Protein AF-A0A850T0Y8-F1 (afdb_monomer_lite)

pLDDT: mean 85.47, std 12.43, range [35.69, 96.06]

Radius of gyration: 16.06 Å; chains: 1; bounding box: 44×34×49 Å

Structure (mmCIF, N/CA/C/O backbone):
data_AF-A0A850T0Y8-F1
#
_entry.id   AF-A0A850T0Y8-F1
#
loop_
_atom_site.group_PDB
_atom_site.id
_atom_site.type_symbol
_atom_site.label_atom_id
_atom_site.label_alt_id
_atom_site.label_comp_id
_atom_site.label_asym_id
_atom_site.label_entity_id
_atom_site.label_seq_id
_atom_site.pdbx_PDB_ins_code
_atom_site.Cartn_x
_atom_site.Cartn_y
_atom_site.Cartn_z
_atom_site.occupancy
_atom_site.B_iso_or_equiv
_atom_site.auth_seq_id
_atom_site.auth_comp_id
_atom_site.auth_asym_id
_atom_site.auth_atom_id
_atom_site.pdbx_PDB_model_num
ATOM 1 N N . TYR A 1 1 ? -9.806 -0.653 15.814 1.00 91.06 1 TYR A N 1
ATOM 2 C CA . TYR A 1 1 ? -9.244 -1.767 15.033 1.00 91.06 1 TYR A CA 1
ATOM 3 C C . TYR A 1 1 ? -8.149 -2.421 15.857 1.00 91.06 1 TYR A C 1
ATOM 5 O O . TYR A 1 1 ? -7.699 -1.825 16.832 1.00 91.06 1 TYR A O 1
ATOM 13 N N . VAL A 1 2 ? -7.761 -3.639 15.507 1.00 93.62 2 VAL A N 1
ATOM 14 C CA . VAL A 1 2 ? -6.518 -4.267 15.968 1.00 93.62 2 VAL A CA 1
ATOM 15 C C . VAL A 1 2 ? -5.661 -4.462 14.725 1.00 93.62 2 VAL A C 1
ATOM 17 O O . VAL A 1 2 ? -6.163 -4.979 13.726 1.00 93.62 2 VAL A O 1
ATOM 20 N N . ALA A 1 3 ? -4.420 -3.988 14.771 1.00 92.56 3 ALA A N 1
ATOM 21 C CA . ALA A 1 3 ? -3.432 -4.192 13.723 1.00 92.56 3 ALA A CA 1
ATOM 22 C C . ALA A 1 3 ? -2.415 -5.217 14.222 1.00 92.56 3 ALA A C 1
ATOM 24 O O . ALA A 1 3 ? -1.815 -5.012 15.274 1.00 92.56 3 ALA A O 1
ATOM 25 N N . CYS A 1 4 ? -2.258 -6.314 13.492 1.00 92.56 4 CYS A N 1
ATOM 26 C CA . CYS A 1 4 ? -1.288 -7.356 13.789 1.00 92.56 4 CYS A CA 1
ATOM 27 C C . CYS A 1 4 ? -0.224 -7.393 12.695 1.00 92.56 4 CYS A C 1
ATOM 29 O O . CYS A 1 4 ? -0.582 -7.432 11.522 1.00 92.56 4 CYS A O 1
ATOM 31 N N . SER A 1 5 ? 1.055 -7.384 13.045 1.00 91.25 5 SER A N 1
ATOM 32 C CA . SER A 1 5 ? 2.167 -7.548 12.108 1.00 91.25 5 SER A CA 1
ATOM 33 C C . SER A 1 5 ? 2.745 -8.956 12.184 1.00 91.25 5 SER A C 1
ATOM 35 O O . SER A 1 5 ? 2.756 -9.581 13.246 1.00 91.25 5 SER A O 1
ATOM 37 N N . GLY A 1 6 ? 3.233 -9.455 11.051 1.00 89.50 6 GLY A N 1
ATOM 38 C CA . GLY A 1 6 ? 3.894 -10.751 10.963 1.00 89.50 6 GLY A CA 1
ATOM 39 C C . GLY A 1 6 ? 4.682 -10.921 9.667 1.00 89.50 6 GLY A C 1
ATOM 40 O O . GLY A 1 6 ? 4.714 -10.045 8.799 1.00 89.50 6 GLY A O 1
ATOM 41 N N . SER A 1 7 ? 5.321 -12.078 9.528 1.00 83.44 7 SER A N 1
ATOM 42 C CA . SER A 1 7 ? 6.093 -12.455 8.343 1.00 83.44 7 SER A CA 1
ATOM 43 C C . SER A 1 7 ? 5.776 -13.890 7.948 1.00 83.44 7 SER A C 1
ATOM 45 O O . SER A 1 7 ? 5.391 -14.699 8.782 1.00 83.44 7 SER A O 1
ATOM 47 N N . THR A 1 8 ? 5.960 -14.242 6.679 1.00 77.88 8 THR A N 1
ATOM 48 C CA . THR A 1 8 ? 5.904 -15.647 6.242 1.00 77.88 8 THR A CA 1
ATOM 49 C C . THR A 1 8 ? 7.066 -16.491 6.775 1.00 77.88 8 THR A C 1
ATOM 51 O O . THR A 1 8 ? 6.995 -17.715 6.718 1.00 77.88 8 THR A O 1
ATOM 54 N N . ASP A 1 9 ? 8.129 -15.848 7.268 1.00 80.56 9 ASP A N 1
ATOM 55 C CA . ASP A 1 9 ? 9.348 -16.500 7.759 1.00 80.56 9 ASP A CA 1
ATOM 56 C C . ASP A 1 9 ? 9.392 -16.635 9.305 1.00 80.56 9 ASP A C 1
ATOM 58 O O . ASP A 1 9 ? 10.359 -17.185 9.834 1.00 80.56 9 ASP A O 1
ATOM 62 N N . SER A 1 10 ? 8.376 -16.155 10.042 1.00 80.69 10 SER A N 1
ATOM 63 C CA . SER A 1 10 ? 8.302 -16.232 11.514 1.00 80.69 10 SER A CA 1
ATOM 64 C C . SER A 1 10 ? 6.879 -16.517 12.002 1.00 80.69 10 SER A C 1
ATOM 66 O O . SER A 1 10 ? 5.911 -16.032 11.423 1.00 80.69 10 SER A O 1
ATOM 68 N N . ASP A 1 11 ? 6.759 -17.271 13.096 1.00 80.62 11 ASP A N 1
ATOM 69 C CA . ASP A 1 11 ? 5.483 -17.540 13.776 1.00 80.62 11 ASP A CA 1
ATOM 70 C C . ASP A 1 11 ? 5.105 -16.439 14.791 1.00 80.62 11 ASP A C 1
ATOM 72 O O . ASP A 1 11 ? 4.040 -16.496 15.411 1.00 80.62 11 ASP A O 1
ATOM 76 N N . GLU A 1 12 ? 5.976 -15.448 15.000 1.00 86.44 12 GLU A N 1
ATOM 77 C CA . GLU A 1 12 ? 5.721 -14.335 15.915 1.00 86.44 12 GLU A CA 1
ATOM 78 C C . GLU A 1 12 ? 4.760 -13.323 15.279 1.00 86.44 12 GLU A C 1
ATOM 80 O O . GLU A 1 12 ? 5.001 -12.809 14.186 1.00 86.44 12 GLU A O 1
ATOM 85 N N . VAL A 1 13 ? 3.657 -13.045 15.980 1.00 89.25 13 VAL A N 1
ATOM 86 C CA . VAL A 1 13 ? 2.649 -12.059 15.581 1.00 89.25 13 VAL A CA 1
ATOM 87 C C . VAL A 1 13 ? 2.491 -11.047 16.704 1.00 89.25 13 VAL A C 1
ATOM 89 O O . VAL A 1 13 ? 2.161 -11.409 17.836 1.00 89.25 13 VAL A O 1
ATOM 92 N N . GLU A 1 14 ? 2.688 -9.776 16.378 1.00 90.12 14 GLU A N 1
ATOM 93 C CA . GLU A 1 14 ? 2.565 -8.667 17.321 1.00 90.12 14 GLU A CA 1
ATOM 94 C C . GLU A 1 14 ? 1.306 -7.871 17.001 1.00 90.12 14 GLU A C 1
ATOM 96 O O . GLU A 1 14 ? 1.122 -7.435 15.870 1.00 90.12 14 GLU A O 1
ATOM 101 N N . CYS A 1 15 ? 0.420 -7.689 17.982 1.00 92.62 15 CYS A N 1
ATOM 102 C CA . CYS A 1 15 ? -0.865 -7.026 17.778 1.00 92.62 15 CYS A CA 1
ATOM 103 C C . CYS A 1 15 ? -1.006 -5.800 18.672 1.00 92.62 15 CYS A C 1
ATOM 105 O O . CYS A 1 15 ? -0.909 -5.907 19.893 1.00 92.62 15 CYS A O 1
ATOM 107 N N . ASN A 1 16 ? -1.353 -4.667 18.064 1.00 91.25 16 ASN A N 1
ATOM 108 C CA . ASN A 1 16 ? -1.574 -3.407 18.758 1.00 91.25 16 ASN A CA 1
ATOM 109 C C . ASN A 1 16 ? -2.971 -2.844 18.453 1.00 91.25 16 ASN A C 1
ATOM 111 O O . ASN A 1 16 ? -3.457 -2.930 17.315 1.00 91.25 16 ASN A O 1
ATOM 115 N N . PRO A 1 17 ? -3.666 -2.273 19.454 1.00 92.62 17 PRO A N 1
ATOM 116 C CA . PRO A 1 17 ? -4.892 -1.537 19.200 1.00 92.62 17 PRO A CA 1
ATOM 117 C C . PRO A 1 17 ? -4.582 -0.308 18.341 1.00 92.62 17 PRO A C 1
ATOM 119 O O . PRO A 1 17 ? -3.626 0.420 18.583 1.00 92.62 17 PRO A O 1
ATOM 122 N N . MET A 1 18 ? -5.431 -0.064 17.349 1.00 92.50 18 MET A N 1
ATOM 123 C CA . MET A 1 18 ? -5.287 1.048 16.415 1.00 92.50 18 MET A CA 1
ATOM 124 C C . MET A 1 18 ? -6.620 1.774 16.263 1.00 92.50 18 MET A C 1
ATOM 126 O O . MET A 1 18 ? -7.688 1.152 16.148 1.00 92.50 18 MET A O 1
ATOM 130 N N . SER A 1 19 ? -6.569 3.099 16.212 1.00 92.44 19 SER A N 1
ATOM 131 C CA . SER A 1 19 ? -7.707 3.918 15.803 1.00 92.44 19 SER A CA 1
ATOM 132 C C . SER A 1 19 ? -7.555 4.347 14.347 1.00 92.44 19 SER A C 1
ATOM 134 O O . SER A 1 19 ? -6.454 4.611 13.873 1.00 92.44 19 SER A O 1
ATOM 136 N N . VAL A 1 20 ? -8.675 4.367 13.627 1.00 92.19 20 VAL A N 1
ATOM 137 C CA . VAL A 1 20 ? -8.735 4.792 12.228 1.00 92.19 20 VAL A CA 1
ATOM 138 C C . VAL A 1 20 ? -9.745 5.922 12.140 1.00 92.19 20 VAL A C 1
ATOM 140 O O . VAL A 1 20 ? -10.875 5.784 12.611 1.00 92.19 20 VAL A O 1
ATOM 143 N N . SER A 1 21 ? -9.337 7.032 11.543 1.00 93.75 21 SER A N 1
ATOM 144 C CA . SER A 1 21 ? -10.189 8.190 11.282 1.00 93.75 21 SER A CA 1
ATOM 145 C C . SER A 1 21 ? -9.977 8.694 9.856 1.00 93.75 21 SER A C 1
ATOM 147 O O . SER A 1 21 ? -9.039 8.272 9.183 1.00 93.75 21 SER A O 1
ATOM 149 N N . VAL A 1 22 ? -10.869 9.558 9.374 1.00 93.38 22 VAL A N 1
ATOM 150 C CA . VAL A 1 22 ? -10.719 10.237 8.081 1.00 93.38 22 VAL A CA 1
ATOM 151 C C . VAL A 1 22 ? -10.509 11.718 8.368 1.00 93.38 22 VAL A C 1
ATOM 153 O O . VAL A 1 22 ? -11.262 12.303 9.149 1.00 93.38 22 VAL A O 1
ATOM 156 N N . THR A 1 23 ? -9.467 12.303 7.787 1.00 90.75 23 THR A N 1
ATOM 157 C CA . THR A 1 23 ? -9.137 13.722 7.934 1.00 90.75 23 THR A CA 1
ATOM 158 C C . THR A 1 23 ? -10.064 14.593 7.086 1.00 90.75 23 THR A C 1
ATOM 160 O O . THR A 1 23 ? -10.777 14.102 6.209 1.00 90.75 23 THR A O 1
ATOM 163 N N . GLU A 1 24 ? -10.042 15.909 7.314 1.00 90.38 24 GLU A N 1
ATOM 164 C CA . GLU A 1 24 ? -10.823 16.867 6.514 1.00 90.38 24 GLU A CA 1
ATOM 165 C C . GLU A 1 24 ? -10.430 16.852 5.025 1.00 90.38 24 GLU A C 1
ATOM 167 O O . GLU A 1 24 ? -11.282 17.053 4.162 1.00 90.38 24 GLU A O 1
ATOM 172 N N . ASP A 1 25 ? -9.171 16.516 4.723 1.00 86.81 25 ASP A N 1
ATOM 173 C CA . ASP A 1 25 ? -8.645 16.366 3.360 1.00 86.81 25 ASP A CA 1
ATOM 174 C C . ASP A 1 25 ? -8.985 15.006 2.717 1.00 86.81 25 ASP A C 1
ATOM 176 O O . ASP A 1 25 ? -8.555 14.712 1.599 1.00 86.81 25 ASP A O 1
ATOM 180 N N . GLY A 1 26 ? -9.744 14.150 3.412 1.00 87.81 26 GLY A N 1
ATOM 181 C CA . GLY A 1 26 ? -10.155 12.833 2.922 1.00 87.81 26 GLY A CA 1
ATOM 182 C C . GLY A 1 26 ? -9.067 11.758 2.995 1.00 87.81 26 GLY A C 1
ATOM 183 O O . GLY A 1 26 ? -9.213 10.706 2.373 1.00 87.81 26 GLY A O 1
ATOM 184 N N . LEU A 1 27 ? -7.985 12.001 3.739 1.00 90.25 27 LEU A N 1
ATOM 185 C CA . LEU A 1 27 ? -6.954 10.999 4.015 1.00 90.25 27 LEU A CA 1
ATOM 186 C C . LEU A 1 27 ? -7.390 10.114 5.176 1.00 90.25 27 LEU A C 1
ATOM 188 O O . LEU A 1 27 ? -8.078 10.571 6.087 1.00 90.25 27 LEU A O 1
ATOM 192 N N . TYR A 1 28 ? -6.955 8.860 5.187 1.00 93.00 28 TYR A N 1
ATOM 193 C CA . TYR A 1 28 ? -7.106 8.036 6.378 1.00 93.00 28 TYR A CA 1
ATOM 194 C C . TYR A 1 28 ? -5.984 8.380 7.354 1.00 93.00 28 TYR A C 1
ATOM 196 O O . TYR A 1 28 ? -4.841 8.546 6.948 1.00 93.00 28 TYR A O 1
ATOM 204 N N . SER A 1 29 ? -6.300 8.492 8.638 1.00 92.81 29 SER A N 1
ATOM 205 C CA . SER A 1 29 ? -5.312 8.613 9.705 1.00 92.81 29 SER A CA 1
ATOM 206 C C . SER A 1 29 ? -5.381 7.368 10.570 1.00 92.81 29 SER A C 1
ATOM 208 O O . SER A 1 29 ? -6.432 7.055 11.142 1.00 92.81 29 SER A O 1
ATOM 210 N N . PHE A 1 30 ? -4.268 6.642 10.612 1.00 92.50 30 PHE A N 1
ATOM 211 C CA . PHE A 1 30 ? -4.067 5.476 11.459 1.00 92.50 30 PHE A CA 1
ATOM 212 C C . PHE A 1 30 ? -3.254 5.924 12.664 1.00 92.50 30 PHE A C 1
ATOM 214 O O . PHE A 1 30 ? -2.197 6.522 12.493 1.00 92.50 30 PHE A O 1
ATOM 221 N N . ALA A 1 31 ? -3.754 5.668 13.869 1.00 91.25 31 ALA A N 1
ATOM 222 C CA . ALA A 1 31 ? -3.046 6.018 15.092 1.00 91.25 31 ALA A CA 1
ATOM 223 C C . ALA A 1 31 ? -2.880 4.795 15.992 1.00 91.25 31 ALA A C 1
ATOM 225 O O . ALA A 1 31 ? -3.871 4.125 16.318 1.00 91.25 31 ALA A O 1
ATOM 226 N N . VAL A 1 32 ? -1.632 4.538 16.375 1.00 87.31 32 VAL A N 1
ATOM 227 C CA . VAL A 1 32 ? -1.202 3.488 17.303 1.00 87.31 32 VAL A CA 1
ATOM 228 C C . VAL A 1 32 ? -0.435 4.189 18.411 1.00 87.31 32 VAL A C 1
ATOM 230 O O . VAL A 1 32 ? 0.545 4.865 18.136 1.00 87.31 32 VAL A O 1
ATOM 233 N N . GLU A 1 33 ? -0.912 4.062 19.648 1.00 85.94 33 GLU A N 1
ATOM 234 C CA . GLU A 1 33 ? -0.352 4.791 20.794 1.00 85.94 33 GLU A CA 1
ATOM 235 C C . GLU A 1 33 ? -0.234 6.307 20.518 1.00 85.94 33 GLU A C 1
ATOM 237 O O . GLU A 1 33 ? -1.267 6.963 20.340 1.00 85.94 33 GLU A O 1
ATOM 242 N N . ASP A 1 34 ? 0.987 6.848 20.483 1.00 82.81 34 ASP A N 1
ATOM 243 C CA . ASP A 1 34 ? 1.276 8.263 20.222 1.00 82.81 34 ASP A CA 1
ATOM 244 C C . ASP A 1 34 ? 1.639 8.549 18.749 1.00 82.81 34 ASP A C 1
ATOM 246 O O . ASP A 1 34 ? 1.662 9.715 18.343 1.00 82.81 34 ASP A O 1
ATOM 250 N N . ASP A 1 35 ? 1.828 7.509 17.931 1.00 84.94 35 ASP A N 1
ATOM 251 C CA . ASP A 1 35 ? 2.224 7.621 16.527 1.00 84.94 35 ASP A CA 1
ATOM 252 C C . ASP A 1 35 ? 1.007 7.741 15.607 1.00 84.94 35 ASP A C 1
ATOM 254 O O . ASP A 1 35 ? -0.042 7.105 15.800 1.00 84.94 35 ASP A O 1
ATOM 258 N N . ARG A 1 36 ? 1.136 8.575 14.570 1.00 87.81 36 ARG A N 1
ATOM 259 C CA . ARG A 1 36 ? 0.075 8.826 13.590 1.00 87.81 36 ARG A CA 1
ATOM 260 C C . ARG A 1 36 ? 0.613 8.787 12.177 1.00 87.81 36 ARG A C 1
ATOM 262 O O . ARG A 1 36 ? 1.471 9.575 11.812 1.00 87.81 36 ARG A O 1
ATOM 269 N N . LEU A 1 37 ? -0.011 7.957 11.355 1.00 89.38 37 LEU A N 1
ATOM 270 C CA . LEU A 1 37 ? 0.327 7.797 9.950 1.00 89.38 37 LEU A CA 1
ATOM 271 C C . LEU A 1 37 ? -0.842 8.260 9.085 1.00 89.38 37 LEU A C 1
ATOM 273 O O . LEU A 1 37 ? -2.002 7.912 9.345 1.00 89.38 37 LEU A O 1
ATOM 277 N N . LEU A 1 38 ? -0.548 9.048 8.050 1.00 91.69 38 LEU A N 1
ATOM 278 C CA . LEU A 1 38 ? -1.532 9.419 7.035 1.00 91.69 38 LEU A CA 1
ATOM 279 C C . LEU A 1 38 ? -1.450 8.445 5.867 1.00 91.69 38 LEU A C 1
ATOM 281 O O . LEU A 1 38 ? -0.374 8.141 5.362 1.00 91.69 38 LEU A O 1
ATOM 285 N N . VAL A 1 39 ? -2.607 7.962 5.427 1.00 92.44 39 VAL A N 1
ATOM 286 C CA . VAL A 1 39 ? -2.708 6.864 4.473 1.00 92.44 39 VAL A CA 1
ATOM 287 C C . VAL A 1 39 ? -3.624 7.240 3.317 1.00 92.44 39 VAL A C 1
ATOM 289 O O . VAL A 1 39 ? -4.741 7.742 3.498 1.00 92.44 39 VAL A O 1
ATOM 292 N N . ARG A 1 40 ? -3.150 6.963 2.102 1.00 92.81 40 ARG A N 1
ATOM 293 C CA . ARG A 1 40 ? -3.904 7.079 0.851 1.00 92.81 40 ARG A CA 1
ATOM 294 C C . ARG A 1 40 ? -4.121 5.705 0.248 1.00 92.81 40 ARG A C 1
ATOM 296 O O . ARG A 1 40 ? -3.189 4.914 0.153 1.00 92.81 40 ARG A O 1
ATOM 303 N N . PHE A 1 41 ? -5.339 5.469 -0.224 1.00 93.38 41 PHE A N 1
ATOM 304 C CA . PHE A 1 41 ? -5.721 4.249 -0.925 1.00 93.38 41 PHE A CA 1
ATOM 305 C C . PHE A 1 41 ? -6.022 4.558 -2.385 1.00 93.38 41 PHE A C 1
ATOM 307 O O . PHE A 1 41 ? -6.759 5.494 -2.699 1.00 93.38 41 PHE A O 1
ATOM 314 N N . HIS A 1 42 ? -5.488 3.735 -3.274 1.00 93.75 42 HIS A N 1
ATOM 315 C CA . HIS A 1 42 ? -5.811 3.728 -4.688 1.00 93.75 42 HIS A CA 1
ATOM 316 C C . HIS A 1 42 ? -6.329 2.344 -5.069 1.00 93.75 42 HIS A C 1
ATOM 318 O O . H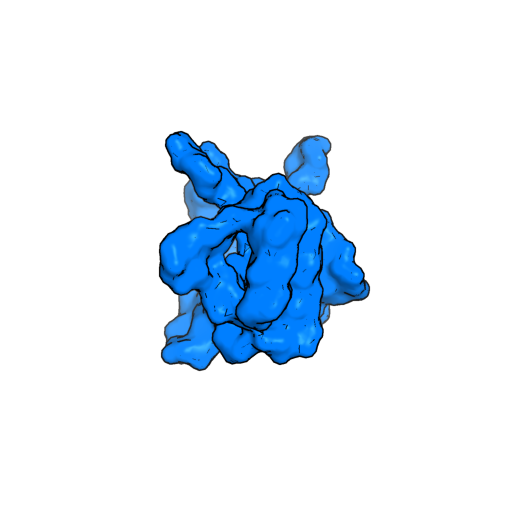IS A 1 42 ? -5.601 1.360 -4.984 1.00 93.75 42 HIS A O 1
ATOM 324 N N . MET A 1 43 ? -7.592 2.268 -5.475 1.00 94.62 43 MET A N 1
ATOM 325 C CA . MET A 1 43 ? -8.229 1.012 -5.871 1.00 94.62 43 MET A CA 1
ATOM 326 C C . MET A 1 43 ? -7.594 0.466 -7.157 1.00 94.62 43 MET A C 1
ATOM 328 O O . MET A 1 43 ? -7.475 1.187 -8.148 1.00 94.62 43 MET A O 1
ATOM 332 N N . LEU A 1 44 ? -7.189 -0.803 -7.130 1.00 92.94 44 LEU A N 1
ATOM 333 C CA . LEU A 1 44 ? -6.668 -1.551 -8.277 1.00 92.94 44 LEU A CA 1
ATOM 334 C C . LEU A 1 44 ? -7.756 -2.447 -8.877 1.00 92.94 44 LEU A C 1
ATOM 336 O O . LEU A 1 44 ? -7.893 -2.487 -10.100 1.00 92.94 44 LEU A O 1
ATOM 340 N N . ASP A 1 45 ? -8.506 -3.125 -8.006 1.00 92.31 45 ASP A N 1
ATOM 341 C CA . ASP A 1 45 ? -9.671 -3.974 -8.290 1.00 92.31 45 ASP A CA 1
ATOM 342 C C . ASP A 1 45 ? -10.626 -3.954 -7.069 1.00 92.31 45 ASP A C 1
ATOM 344 O O . ASP A 1 45 ? -10.385 -3.196 -6.129 1.00 92.31 45 ASP A O 1
ATOM 348 N N . GLU A 1 46 ? -11.701 -4.753 -7.065 1.00 90.94 46 GLU A N 1
ATOM 349 C CA . GLU A 1 46 ? -12.751 -4.770 -6.024 1.00 90.94 46 GLU A CA 1
ATOM 350 C C . GLU A 1 46 ? -12.192 -4.860 -4.590 1.00 90.94 46 GLU A C 1
ATOM 352 O O . GLU A 1 46 ? -12.648 -4.130 -3.706 1.00 90.94 46 GLU A O 1
ATOM 357 N N . ASP A 1 47 ? -11.169 -5.694 -4.383 1.00 94.19 47 ASP A N 1
ATOM 358 C CA . ASP A 1 47 ? -10.561 -5.952 -3.073 1.00 94.19 47 ASP A CA 1
ATOM 359 C C . ASP A 1 47 ? -9.065 -5.605 -2.999 1.00 94.19 47 ASP A C 1
ATOM 361 O O . ASP A 1 47 ? -8.453 -5.794 -1.948 1.00 94.19 47 ASP A O 1
ATOM 365 N N . ASP A 1 48 ? -8.464 -5.090 -4.073 1.00 96.00 48 ASP A N 1
ATOM 366 C CA . ASP A 1 48 ? -7.024 -4.829 -4.163 1.00 96.00 48 ASP A CA 1
ATOM 367 C C . ASP A 1 48 ? -6.722 -3.330 -4.261 1.00 96.00 48 ASP A C 1
ATOM 369 O O . ASP A 1 48 ? -7.364 -2.586 -5.005 1.00 96.00 48 ASP A O 1
ATOM 373 N N . PHE A 1 49 ? -5.697 -2.882 -3.537 1.00 96.06 49 PHE A N 1
ATOM 374 C CA . PHE A 1 49 ? -5.340 -1.477 -3.374 1.00 96.06 49 PHE A CA 1
ATOM 375 C C . PHE A 1 49 ? -3.828 -1.270 -3.492 1.00 96.06 49 PHE A C 1
ATOM 377 O O . PHE A 1 49 ? -3.033 -2.054 -2.980 1.00 96.06 49 PHE A O 1
ATOM 384 N N . ALA A 1 50 ? -3.421 -0.164 -4.104 1.00 94.75 50 ALA A N 1
ATOM 385 C CA . ALA A 1 50 ? -2.122 0.446 -3.860 1.00 94.75 50 ALA A CA 1
ATOM 386 C C . ALA A 1 50 ? -2.280 1.436 -2.703 1.00 94.75 50 ALA A C 1
ATOM 388 O O . ALA A 1 50 ? -3.196 2.261 -2.706 1.00 94.75 50 ALA A O 1
ATOM 389 N N . VAL A 1 51 ? -1.411 1.341 -1.706 1.00 93.62 51 VAL A N 1
ATOM 390 C CA . VAL A 1 51 ? -1.516 2.095 -0.459 1.00 93.62 51 VAL A CA 1
ATOM 391 C C . VAL A 1 51 ? -0.228 2.879 -0.244 1.00 93.62 51 VAL A C 1
ATOM 393 O O . VAL A 1 51 ? 0.866 2.340 -0.390 1.00 93.62 51 VAL A O 1
ATOM 396 N N . GLN A 1 52 ? -0.359 4.161 0.076 1.00 91.50 52 GLN A N 1
ATOM 397 C CA . GLN A 1 52 ? 0.757 5.054 0.374 1.00 91.50 52 GLN A CA 1
ATOM 398 C C . GLN A 1 52 ? 0.618 5.551 1.808 1.00 91.50 52 GLN A C 1
ATOM 400 O O . GLN A 1 52 ? -0.420 6.115 2.157 1.00 91.50 52 GLN A O 1
ATOM 405 N N . PHE A 1 53 ? 1.668 5.363 2.596 1.00 89.81 53 PHE A N 1
ATOM 406 C CA . PHE A 1 53 ? 1.829 5.926 3.929 1.00 89.81 53 PHE A CA 1
ATOM 407 C C . PHE A 1 53 ? 2.744 7.146 3.834 1.00 89.81 53 PHE A C 1
ATOM 409 O O . PHE A 1 53 ? 3.761 7.095 3.147 1.00 89.81 53 PHE A O 1
ATOM 416 N N . ASP A 1 54 ? 2.348 8.236 4.479 1.00 86.44 54 ASP A N 1
ATOM 417 C CA . ASP A 1 54 ? 3.163 9.433 4.689 1.00 86.44 54 ASP A CA 1
ATOM 418 C C . ASP A 1 54 ? 3.721 9.365 6.110 1.00 86.44 54 ASP A C 1
ATOM 420 O O . ASP A 1 54 ? 2.968 9.498 7.082 1.00 86.44 54 ASP A O 1
ATOM 424 N N . ASP A 1 55 ? 5.016 9.077 6.204 1.00 72.06 55 ASP A N 1
ATOM 425 C CA . ASP A 1 55 ? 5.770 9.041 7.451 1.00 72.06 55 ASP A CA 1
ATOM 426 C C . ASP A 1 55 ? 6.440 10.408 7.630 1.00 72.06 55 ASP A C 1
ATOM 428 O O . ASP A 1 55 ? 7.593 10.654 7.275 1.00 72.06 55 ASP A O 1
ATOM 432 N N . SER A 1 56 ? 5.622 11.380 8.032 1.00 58.22 56 SER A N 1
ATOM 433 C CA . SER A 1 56 ? 5.984 12.797 8.003 1.00 58.22 56 SER A CA 1
ATOM 434 C C . SER A 1 56 ? 6.908 13.246 9.144 1.00 58.22 56 SER A C 1
ATOM 436 O O . SER A 1 56 ? 7.191 14.444 9.237 1.00 58.22 56 SER A O 1
ATOM 438 N N . ASP A 1 57 ? 7.355 12.331 10.011 1.00 57.03 57 ASP A N 1
ATOM 439 C CA . ASP A 1 57 ? 8.165 12.661 11.191 1.00 57.03 57 ASP A CA 1
ATOM 440 C C . ASP A 1 57 ? 9.670 12.803 10.902 1.00 57.03 57 ASP A C 1
ATOM 442 O O . ASP A 1 57 ? 10.392 13.421 11.691 1.00 57.03 57 ASP A O 1
ATOM 446 N N . GLU A 1 58 ? 10.161 12.358 9.742 1.00 48.91 58 GLU A N 1
ATOM 447 C CA . GLU A 1 58 ? 11.594 12.405 9.433 1.00 48.91 58 GLU A CA 1
ATOM 448 C C . GLU A 1 58 ? 11.930 13.441 8.345 1.00 48.91 58 GLU A C 1
ATOM 450 O O . GLU A 1 58 ? 11.269 13.571 7.313 1.00 48.91 58 GLU A O 1
ATOM 455 N N . ASN A 1 59 ? 12.991 14.224 8.580 1.00 47.72 59 ASN A N 1
ATOM 456 C CA . ASN A 1 59 ? 13.579 15.163 7.613 1.00 47.72 59 ASN A CA 1
ATOM 457 C C . ASN A 1 59 ? 14.373 14.417 6.519 1.00 47.72 59 ASN A C 1
ATOM 459 O O . ASN A 1 59 ? 15.442 14.879 6.121 1.00 47.72 59 ASN A O 1
ATOM 463 N N . ASP A 1 60 ? 13.870 13.269 6.071 1.00 50.66 60 ASP A N 1
ATOM 464 C CA . ASP A 1 60 ? 14.551 12.365 5.154 1.00 50.66 60 ASP A CA 1
ATOM 465 C C . ASP A 1 60 ? 13.885 12.334 3.776 1.00 50.66 60 ASP A C 1
ATOM 467 O O . ASP A 1 60 ? 12.691 12.605 3.604 1.00 50.66 60 ASP A O 1
ATOM 471 N N . ASP A 1 61 ? 14.685 11.988 2.771 1.00 52.38 61 ASP A N 1
ATOM 472 C CA . ASP A 1 61 ? 14.272 11.877 1.369 1.00 52.38 61 ASP A CA 1
ATOM 473 C C . ASP A 1 61 ? 13.279 10.705 1.125 1.00 52.38 61 ASP A C 1
ATOM 475 O O . ASP A 1 61 ? 12.779 10.527 0.011 1.00 52.38 61 ASP A O 1
ATOM 479 N N . GLU A 1 62 ? 12.934 9.937 2.168 1.00 60.19 62 GLU A N 1
ATOM 480 C CA . GLU A 1 62 ? 12.093 8.728 2.144 1.00 60.19 62 GLU A CA 1
ATOM 481 C C . GLU A 1 62 ? 10.721 8.911 2.829 1.00 60.19 62 GLU A C 1
ATOM 483 O O . GLU A 1 62 ? 10.169 7.979 3.405 1.00 60.19 62 GLU A O 1
ATOM 488 N N . ARG A 1 63 ? 10.118 10.103 2.717 1.00 71.00 63 ARG A N 1
ATOM 489 C CA . ARG A 1 63 ? 8.810 10.464 3.320 1.00 71.00 63 ARG A CA 1
ATOM 490 C C . ARG A 1 63 ? 7.667 9.454 3.096 1.00 71.00 63 ARG A C 1
ATOM 492 O O . ARG A 1 63 ? 6.692 9.451 3.845 1.00 71.00 63 ARG A O 1
ATOM 499 N N . TYR A 1 64 ? 7.718 8.651 2.034 1.00 82.25 64 TYR A N 1
ATOM 500 C CA . TYR A 1 64 ? 6.602 7.789 1.654 1.00 82.25 64 TYR A CA 1
ATOM 501 C C . TYR A 1 64 ? 6.978 6.316 1.606 1.00 82.25 64 TYR A C 1
ATOM 503 O O . TYR A 1 64 ? 7.896 5.921 0.889 1.00 82.25 64 TYR A O 1
ATOM 511 N N . GLN A 1 65 ? 6.157 5.499 2.262 1.00 86.00 65 GLN A N 1
ATOM 512 C CA . GLN A 1 65 ? 6.210 4.045 2.176 1.00 86.00 65 GLN A CA 1
ATOM 513 C C . GLN A 1 65 ? 5.025 3.515 1.369 1.00 86.00 65 GLN A C 1
ATOM 515 O O . GLN A 1 65 ? 3.910 4.044 1.432 1.00 86.00 65 GLN A O 1
ATOM 520 N N . TYR A 1 66 ? 5.255 2.444 0.614 1.00 88.81 66 TYR A N 1
ATOM 521 C CA . TYR A 1 66 ? 4.275 1.910 -0.326 1.00 88.81 66 TYR A CA 1
ATOM 522 C C . TYR A 1 66 ? 3.938 0.459 -0.022 1.00 88.81 66 TYR A C 1
ATOM 524 O O . TYR A 1 66 ? 4.812 -0.368 0.226 1.00 88.81 66 TYR A O 1
ATOM 532 N N . TYR A 1 67 ? 2.647 0.157 -0.071 1.00 92.12 67 TYR A N 1
ATOM 533 C CA . TYR A 1 67 ? 2.097 -1.138 0.286 1.00 92.12 67 TYR A CA 1
ATOM 534 C C . TYR A 1 67 ? 1.091 -1.586 -0.774 1.00 92.12 67 TYR A C 1
ATOM 536 O O . TYR A 1 67 ? 0.384 -0.775 -1.378 1.00 92.12 67 TYR A O 1
ATOM 544 N N . TRP A 1 68 ? 0.984 -2.893 -0.973 1.00 94.75 68 TRP A N 1
ATOM 545 C CA . TRP A 1 68 ? -0.198 -3.502 -1.565 1.00 94.75 68 TRP A CA 1
ATOM 546 C C . TRP A 1 68 ? -1.179 -3.839 -0.443 1.00 94.75 68 TRP A C 1
ATOM 548 O O . TRP A 1 68 ? -0.810 -4.460 0.551 1.00 94.75 68 TRP A O 1
ATOM 558 N N . GLY A 1 69 ? -2.425 -3.401 -0.587 1.00 95.25 69 GLY A N 1
ATOM 559 C CA . GLY A 1 69 ? -3.509 -3.707 0.331 1.00 95.25 69 GLY A CA 1
ATOM 560 C C . GLY A 1 69 ? -4.492 -4.683 -0.293 1.00 95.25 69 GLY A C 1
ATOM 561 O O . GLY A 1 69 ? -4.916 -4.472 -1.424 1.00 95.25 69 GLY A O 1
ATOM 562 N N . ARG A 1 70 ? -4.912 -5.702 0.454 1.00 95.44 70 ARG A N 1
ATOM 563 C CA . ARG A 1 70 ? -5.992 -6.608 0.069 1.00 95.44 70 ARG A CA 1
ATOM 564 C C . ARG A 1 70 ? -7.052 -6.683 1.152 1.00 95.44 70 ARG A C 1
ATOM 566 O O . ARG A 1 70 ? -6.758 -6.997 2.307 1.00 95.44 70 ARG A O 1
ATOM 573 N N . LYS A 1 71 ? -8.299 -6.440 0.772 1.00 94.56 71 LYS A N 1
ATOM 574 C CA . LYS A 1 71 ? -9.454 -6.642 1.635 1.00 94.56 71 LYS A CA 1
ATOM 575 C C . LYS A 1 71 ? -9.895 -8.105 1.588 1.00 94.56 71 LYS A C 1
ATOM 577 O O . LYS A 1 71 ? -9.847 -8.769 0.556 1.00 94.56 71 LYS A O 1
ATOM 582 N N . THR A 1 72 ? -10.287 -8.656 2.729 1.00 92.38 72 THR A N 1
ATOM 583 C CA . THR A 1 72 ? -10.885 -9.993 2.818 1.00 92.38 72 THR A CA 1
ATOM 584 C C . THR A 1 72 ? -11.924 -9.984 3.930 1.00 92.38 72 THR A C 1
ATOM 586 O O . THR A 1 72 ? -11.590 -9.991 5.113 1.00 92.38 72 THR A O 1
ATOM 589 N N . GLY A 1 73 ? -13.203 -9.929 3.551 1.00 91.88 73 GLY A N 1
ATOM 590 C CA . GLY A 1 73 ? -14.288 -9.687 4.502 1.00 91.88 73 GLY A CA 1
ATOM 591 C C . GLY A 1 73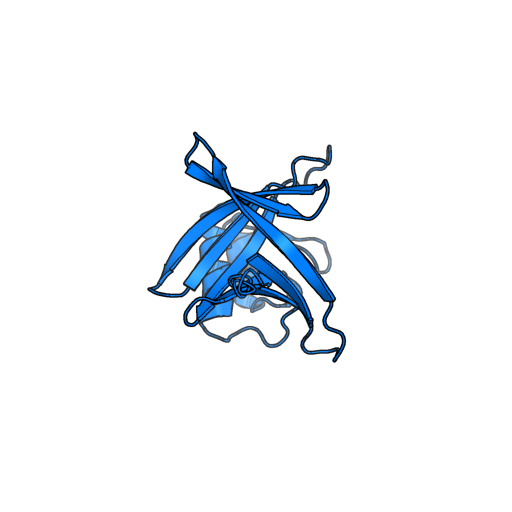 ? -14.162 -8.298 5.134 1.00 91.88 73 GLY A C 1
ATOM 592 O O . GLY A 1 73 ? -14.092 -7.299 4.418 1.00 91.88 73 GLY A O 1
ATOM 593 N N . ASP A 1 74 ? -14.107 -8.241 6.464 1.00 90.50 74 ASP A N 1
ATOM 594 C CA . ASP A 1 74 ? -13.894 -6.994 7.215 1.00 90.50 74 ASP A CA 1
ATOM 595 C C . ASP A 1 74 ? -12.410 -6.714 7.515 1.00 90.50 74 ASP A C 1
ATOM 597 O O . ASP A 1 74 ? -12.081 -5.700 8.131 1.00 90.50 74 ASP A O 1
ATOM 601 N N . SER A 1 75 ? -11.514 -7.603 7.083 1.00 92.50 75 SER A N 1
ATOM 602 C CA . SER A 1 75 ? -10.072 -7.490 7.291 1.00 92.50 75 SER A CA 1
ATOM 603 C C . SER A 1 75 ? -9.405 -6.757 6.129 1.00 92.50 75 SER A C 1
ATOM 605 O O . SER A 1 75 ? -9.785 -6.937 4.970 1.00 92.50 75 SER A O 1
ATOM 607 N N . LEU A 1 76 ? -8.363 -5.985 6.427 1.00 94.50 76 LEU A N 1
ATOM 608 C CA . LEU A 1 76 ? -7.457 -5.401 5.442 1.00 94.50 76 LEU A CA 1
ATOM 609 C C . LEU A 1 76 ? -6.041 -5.885 5.739 1.00 94.50 76 LEU A C 1
ATOM 611 O O . LEU A 1 76 ? -5.504 -5.594 6.804 1.00 94.50 76 L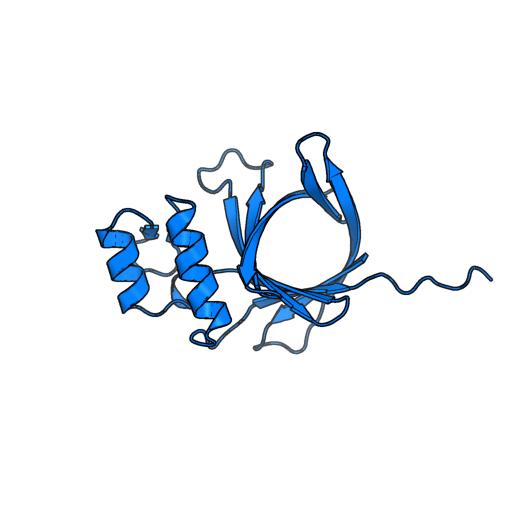EU A O 1
ATOM 615 N N . ARG A 1 77 ? -5.426 -6.592 4.795 1.00 94.31 77 ARG A N 1
ATOM 616 C CA . ARG A 1 77 ? -4.012 -6.958 4.857 1.00 94.31 77 ARG A CA 1
ATOM 617 C C . ARG A 1 77 ? -3.199 -5.988 4.017 1.00 94.31 77 ARG A C 1
ATOM 619 O O . ARG A 1 77 ? -3.558 -5.727 2.878 1.00 94.31 77 ARG A O 1
ATOM 626 N N . LEU A 1 78 ? -2.110 -5.482 4.568 1.00 94.00 78 LEU A N 1
ATOM 627 C CA . LEU A 1 78 ? -1.134 -4.622 3.918 1.00 94.00 78 LEU A CA 1
ATOM 628 C C . LEU A 1 78 ? 0.185 -5.382 3.823 1.00 94.00 78 LEU A C 1
ATOM 630 O O . LEU A 1 78 ? 0.622 -5.975 4.804 1.00 94.00 78 LEU A O 1
ATOM 634 N N . VAL A 1 79 ? 0.817 -5.359 2.658 1.00 91.94 79 VAL A N 1
ATOM 635 C CA . VAL A 1 79 ? 2.132 -5.952 2.407 1.00 91.94 79 VAL A CA 1
ATOM 636 C C . VAL A 1 79 ? 3.027 -4.859 1.863 1.00 91.94 79 VAL A C 1
ATOM 638 O O . VAL A 1 79 ? 2.673 -4.208 0.880 1.00 91.94 79 VAL A O 1
ATOM 641 N N . MET A 1 80 ? 4.162 -4.634 2.517 1.00 89.19 80 MET A N 1
ATOM 642 C CA . MET A 1 80 ? 5.110 -3.613 2.07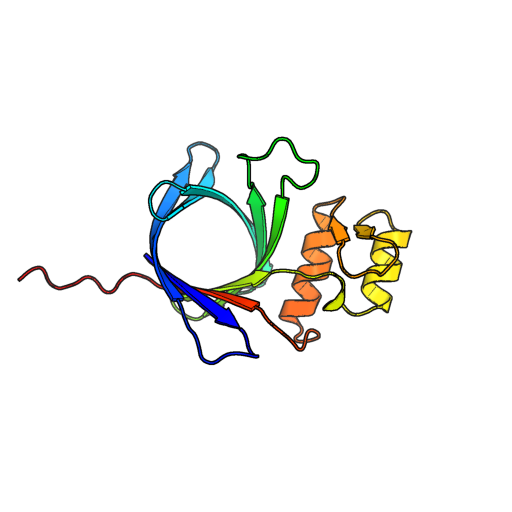9 1.00 89.19 80 MET A CA 1
ATOM 643 C C . MET A 1 80 ? 5.710 -4.006 0.730 1.00 89.19 80 MET A C 1
ATOM 645 O O . MET A 1 80 ? 6.092 -5.159 0.534 1.00 89.19 80 MET A O 1
ATOM 649 N N . ILE A 1 81 ? 5.767 -3.054 -0.198 1.00 88.06 81 ILE A N 1
ATOM 650 C CA . ILE A 1 81 ? 6.317 -3.274 -1.533 1.00 88.06 81 ILE A CA 1
ATOM 651 C C . ILE A 1 81 ? 7.831 -3.101 -1.462 1.00 88.06 81 ILE A C 1
ATOM 653 O O . ILE A 1 81 ? 8.330 -1.977 -1.455 1.00 88.06 81 ILE A O 1
ATOM 657 N N . TRP A 1 82 ? 8.558 -4.214 -1.453 1.00 84.94 82 TRP A N 1
ATOM 658 C CA . TRP A 1 82 ? 10.014 -4.216 -1.566 1.00 84.94 82 TRP A CA 1
ATOM 659 C C . TRP A 1 82 ? 10.468 -4.379 -3.017 1.00 84.94 82 TRP A C 1
ATOM 661 O O . TRP A 1 82 ? 9.824 -5.063 -3.816 1.00 84.94 82 TRP A O 1
ATOM 671 N N . CYS A 1 83 ? 11.599 -3.754 -3.361 1.00 84.25 83 CYS A N 1
ATOM 672 C CA . CYS A 1 83 ? 12.174 -3.813 -4.707 1.00 84.25 83 CYS A CA 1
ATOM 673 C C . CYS A 1 83 ? 12.633 -5.226 -5.073 1.00 84.25 83 CYS A C 1
ATOM 675 O O . CYS A 1 83 ? 12.341 -5.721 -6.159 1.00 84.25 83 CYS A O 1
ATOM 677 N N . ASN A 1 84 ? 13.342 -5.877 -4.151 1.00 86.75 84 ASN A N 1
ATOM 678 C CA . ASN A 1 84 ? 13.888 -7.221 -4.334 1.00 86.75 84 ASN A CA 1
ATOM 679 C C . ASN A 1 84 ? 12.807 -8.310 -4.472 1.00 86.75 84 ASN A C 1
ATOM 681 O O . ASN A 1 84 ? 13.083 -9.375 -5.023 1.00 86.75 84 ASN A O 1
ATOM 685 N N . ASP A 1 85 ? 11.591 -8.022 -4.012 1.00 87.12 85 ASP A N 1
ATOM 686 C CA . ASP A 1 85 ? 10.425 -8.893 -4.110 1.00 87.12 85 ASP A CA 1
ATOM 687 C C . ASP A 1 85 ? 9.710 -8.782 -5.469 1.00 87.12 85 ASP A C 1
ATOM 689 O O . ASP A 1 85 ? 9.000 -9.704 -5.878 1.00 87.12 85 ASP A O 1
ATOM 693 N N . LEU A 1 86 ? 9.898 -7.676 -6.199 1.00 88.69 86 LEU A N 1
ATOM 694 C CA . LEU A 1 86 ? 9.284 -7.471 -7.510 1.00 88.69 86 LEU A CA 1
ATOM 695 C C . LEU A 1 86 ? 9.990 -8.285 -8.610 1.00 88.69 86 LEU A C 1
ATOM 697 O O . LEU A 1 86 ? 11.212 -8.468 -8.583 1.00 88.69 86 LEU A O 1
ATOM 701 N N . PRO A 1 87 ? 9.262 -8.712 -9.662 1.00 90.62 87 PRO A N 1
ATOM 702 C CA . PRO A 1 87 ? 9.881 -9.335 -10.823 1.00 90.62 87 PRO A CA 1
ATOM 703 C C . PRO A 1 87 ? 10.957 -8.432 -11.424 1.00 90.62 87 PRO A C 1
ATOM 705 O O . PRO A 1 87 ? 10.700 -7.278 -11.769 1.00 90.62 87 PRO A O 1
ATOM 708 N N . ARG A 1 88 ? 12.161 -8.972 -11.626 1.00 90.38 88 ARG A N 1
ATOM 709 C CA . ARG A 1 88 ? 13.308 -8.166 -12.061 1.00 90.38 88 ARG A CA 1
ATOM 710 C C . ARG A 1 88 ? 13.050 -7.371 -13.346 1.00 90.38 88 ARG A C 1
ATOM 712 O O . ARG A 1 88 ? 13.359 -6.188 -13.415 1.00 90.38 88 ARG A O 1
ATOM 719 N N . ALA A 1 89 ? 12.419 -8.010 -14.330 1.00 91.50 89 ALA A N 1
ATOM 720 C CA . ALA A 1 89 ? 12.071 -7.372 -15.597 1.00 91.50 89 ALA A CA 1
ATOM 721 C C . ALA A 1 89 ? 11.087 -6.200 -15.434 1.00 91.50 89 ALA A C 1
ATOM 723 O O . ALA A 1 89 ? 11.100 -5.272 -16.242 1.00 91.50 89 ALA A O 1
ATOM 724 N N . LEU A 1 90 ? 10.233 -6.234 -14.405 1.00 91.88 90 LEU A N 1
ATOM 725 C CA . LEU A 1 90 ? 9.345 -5.123 -14.089 1.00 91.88 90 LEU A CA 1
ATOM 726 C C . LEU A 1 90 ? 10.130 -3.959 -13.482 1.00 91.88 90 LEU A C 1
ATOM 728 O O . LEU A 1 90 ? 9.932 -2.823 -13.904 1.00 91.88 90 LEU A O 1
ATOM 732 N N . VAL A 1 91 ? 11.022 -4.243 -12.530 1.00 91.75 91 VAL A N 1
ATOM 733 C CA . VAL A 1 91 ? 11.876 -3.222 -11.905 1.00 91.75 91 VAL A CA 1
ATOM 734 C C . VAL A 1 91 ? 12.719 -2.514 -12.960 1.00 91.75 91 VAL A C 1
ATOM 736 O O . VAL A 1 91 ? 12.660 -1.292 -13.053 1.00 91.75 91 VAL A O 1
ATOM 739 N N . ASP A 1 92 ? 13.424 -3.270 -13.807 1.00 93.06 92 ASP A N 1
ATOM 740 C CA . ASP A 1 92 ? 14.270 -2.707 -14.867 1.00 93.06 92 ASP A CA 1
ATOM 741 C C . ASP A 1 92 ? 13.466 -1.783 -15.793 1.00 93.06 92 ASP A C 1
ATOM 743 O O . ASP A 1 92 ? 13.909 -0.684 -16.125 1.00 93.06 92 ASP A O 1
ATOM 747 N N . LYS A 1 93 ? 12.244 -2.190 -16.152 1.00 93.50 93 LYS A N 1
ATOM 748 C CA . LYS A 1 93 ? 11.346 -1.372 -16.969 1.00 93.50 93 LYS A CA 1
ATOM 749 C C . LYS A 1 93 ? 10.916 -0.090 -16.256 1.00 93.50 93 LYS A C 1
ATOM 751 O O . LYS A 1 93 ? 10.939 0.978 -16.856 1.00 93.50 93 LYS A O 1
ATOM 756 N N . LEU A 1 94 ? 10.515 -0.177 -14.989 1.00 92.88 94 LEU A N 1
ATOM 757 C CA . LEU A 1 94 ? 10.092 0.996 -14.226 1.00 92.88 94 LEU A CA 1
ATOM 758 C C . LEU A 1 94 ? 11.248 1.975 -13.978 1.00 92.88 94 LEU A C 1
ATOM 760 O O . LEU A 1 94 ? 11.001 3.175 -13.899 1.00 92.88 94 LEU A O 1
ATOM 764 N N . VAL A 1 95 ? 12.487 1.489 -13.880 1.00 92.31 95 VAL A N 1
ATOM 765 C CA . VAL A 1 95 ? 13.689 2.334 -13.826 1.00 92.31 95 VAL A CA 1
ATOM 766 C C . VAL A 1 95 ? 13.945 3.005 -15.177 1.00 92.31 95 VAL A C 1
ATOM 768 O O . VAL A 1 95 ? 14.161 4.214 -15.217 1.00 92.31 95 VAL A O 1
ATOM 771 N N . GLU A 1 96 ? 13.868 2.261 -16.286 1.00 93.88 96 GLU A N 1
ATOM 772 C CA . GLU A 1 96 ? 14.012 2.813 -17.644 1.00 93.88 96 GLU A CA 1
ATOM 773 C C . GLU A 1 96 ? 12.972 3.910 -17.932 1.00 93.88 96 GLU A C 1
ATOM 775 O O . GLU A 1 96 ? 13.311 4.968 -18.463 1.00 93.88 96 GLU A O 1
ATOM 780 N N . ASP A 1 97 ? 11.725 3.692 -17.505 1.00 93.25 97 ASP A N 1
ATOM 781 C CA . ASP A 1 97 ? 10.615 4.642 -17.639 1.00 93.25 97 ASP A CA 1
ATOM 782 C C . ASP A 1 97 ? 10.712 5.832 -16.650 1.00 93.25 97 ASP A C 1
ATOM 784 O O . ASP A 1 97 ? 9.891 6.752 -16.703 1.00 93.25 97 ASP A O 1
ATOM 788 N N . GLY A 1 98 ? 11.687 5.831 -15.731 1.00 90.69 98 GLY A N 1
ATOM 789 C CA . GLY A 1 98 ? 11.866 6.860 -14.698 1.00 90.69 98 GLY A CA 1
ATOM 790 C C . GLY A 1 98 ? 10.810 6.832 -13.585 1.00 90.69 98 GLY A C 1
ATOM 791 O O . GLY A 1 98 ? 10.651 7.806 -12.851 1.00 90.69 98 GLY A O 1
ATOM 792 N N . GLY A 1 99 ? 10.057 5.738 -13.466 1.00 89.50 99 GLY A N 1
ATOM 793 C CA . GLY A 1 99 ? 9.037 5.536 -12.441 1.00 89.50 99 GLY A CA 1
ATOM 794 C C . GLY A 1 99 ? 9.599 5.098 -11.086 1.00 89.50 99 GLY A C 1
ATOM 795 O O . GLY A 1 99 ? 8.982 5.398 -10.062 1.00 89.50 99 GLY A O 1
ATOM 796 N N . LEU A 1 100 ? 10.755 4.429 -11.077 1.00 89.00 100 LEU A N 1
ATOM 797 C CA . LEU A 1 100 ? 11.507 4.036 -9.882 1.00 89.00 100 LEU A CA 1
ATOM 798 C C . LEU A 1 100 ? 12.962 4.516 -9.976 1.00 89.00 100 LEU A C 1
ATOM 800 O O . LEU A 1 100 ? 13.534 4.583 -11.062 1.00 89.00 100 LEU A O 1
ATOM 804 N N . SER A 1 101 ? 13.577 4.770 -8.825 1.00 88.44 101 SER A N 1
ATOM 805 C CA . SER A 1 101 ? 15.032 4.781 -8.650 1.00 88.44 101 SER A CA 1
ATOM 806 C C . SER A 1 101 ? 15.434 3.638 -7.724 1.00 88.44 101 SER A C 1
ATOM 808 O O . SER A 1 101 ? 14.679 3.310 -6.813 1.00 88.44 101 SER A O 1
ATOM 810 N N . THR A 1 102 ? 16.599 3.034 -7.936 1.00 87.25 102 THR A N 1
ATOM 811 C CA . THR A 1 102 ? 17.093 1.907 -7.126 1.00 87.25 102 THR A CA 1
ATOM 812 C C . THR A 1 102 ? 18.453 2.233 -6.532 1.00 87.25 102 THR A C 1
ATOM 814 O O . THR A 1 102 ? 19.191 3.054 -7.085 1.00 87.25 102 THR A O 1
ATOM 817 N N . ASP A 1 103 ? 18.795 1.567 -5.434 1.00 85.12 103 ASP A N 1
ATOM 818 C CA . ASP A 1 103 ? 20.180 1.487 -4.974 1.00 85.12 103 ASP A CA 1
ATOM 819 C C . ASP A 1 103 ? 21.035 0.613 -5.920 1.00 85.12 103 ASP A C 1
ATOM 821 O O . ASP A 1 103 ? 20.549 0.064 -6.917 1.00 85.12 103 ASP A O 1
ATOM 825 N N . GLU A 1 104 ? 22.339 0.518 -5.640 1.00 81.62 104 GLU A N 1
ATOM 826 C CA . GLU A 1 104 ? 23.281 -0.240 -6.480 1.00 81.62 104 GLU A CA 1
ATOM 827 C C . GLU A 1 104 ? 22.964 -1.749 -6.506 1.00 81.62 104 GLU A C 1
ATOM 829 O O . GLU A 1 104 ? 23.201 -2.411 -7.521 1.00 81.62 104 GLU A O 1
ATOM 834 N N . ASP A 1 105 ? 22.368 -2.275 -5.430 1.00 84.06 105 ASP A N 1
ATOM 835 C CA . ASP A 1 105 ? 22.086 -3.702 -5.231 1.00 84.06 105 ASP A CA 1
ATOM 836 C C . ASP A 1 105 ? 20.619 -4.096 -5.503 1.00 84.06 105 ASP A C 1
ATOM 838 O O . ASP A 1 105 ? 20.251 -5.270 -5.380 1.00 84.06 105 ASP A O 1
ATOM 842 N N . TYR A 1 106 ? 19.778 -3.136 -5.902 1.00 82.69 106 TYR A N 1
ATOM 843 C CA . TYR A 1 106 ? 18.335 -3.283 -6.123 1.00 82.69 106 TYR A CA 1
ATOM 844 C C . TYR A 1 106 ? 17.581 -3.879 -4.924 1.00 82.69 106 TYR A C 1
ATOM 846 O O . TYR A 1 106 ? 16.550 -4.541 -5.093 1.00 82.69 106 TYR A O 1
ATOM 854 N N . GLN A 1 107 ? 18.100 -3.665 -3.714 1.00 79.94 107 GLN A N 1
ATOM 855 C CA . GLN A 1 107 ? 17.434 -4.073 -2.480 1.00 79.94 107 GLN A CA 1
ATOM 856 C C . GLN A 1 107 ? 16.296 -3.112 -2.161 1.00 79.94 107 GLN A C 1
ATOM 858 O O . GLN A 1 107 ? 15.198 -3.549 -1.806 1.00 79.94 107 GLN A O 1
ATOM 863 N N . THR A 1 108 ? 16.533 -1.817 -2.363 1.00 78.06 108 THR A N 1
ATOM 864 C CA . THR A 1 108 ? 15.551 -0.760 -2.144 1.00 78.06 108 THR A CA 1
ATOM 865 C C . THR A 1 108 ? 15.243 -0.030 -3.448 1.00 78.06 108 THR A C 1
ATOM 867 O O . THR A 1 108 ? 16.087 0.132 -4.334 1.00 78.06 108 THR A O 1
ATOM 870 N N . CYS A 1 109 ? 13.990 0.400 -3.591 1.00 82.88 109 CYS A N 1
ATOM 871 C CA . CYS A 1 109 ? 13.593 1.301 -4.661 1.00 82.88 109 CYS A CA 1
ATOM 872 C C . CYS A 1 109 ? 12.750 2.441 -4.108 1.00 82.88 109 CYS A C 1
ATOM 874 O O . CYS A 1 109 ? 11.814 2.217 -3.341 1.00 82.88 109 CYS A O 1
ATOM 876 N N . THR A 1 110 ? 13.030 3.654 -4.566 1.00 84.31 110 THR A N 1
ATOM 877 C CA . THR A 1 110 ? 12.212 4.831 -4.289 1.00 84.31 110 THR A CA 1
ATOM 878 C C . THR A 1 110 ? 11.283 5.055 -5.471 1.00 84.31 110 THR A C 1
ATOM 880 O O . THR A 1 110 ? 11.727 5.214 -6.613 1.00 84.31 110 THR A O 1
ATOM 883 N N . ALA A 1 111 ? 9.976 5.075 -5.218 1.00 84.56 111 ALA A N 1
ATOM 884 C CA . ALA A 1 111 ? 9.025 5.402 -6.265 1.00 84.56 111 ALA A CA 1
ATOM 885 C C . ALA A 1 111 ? 9.050 6.896 -6.586 1.00 84.56 111 ALA A C 1
ATOM 887 O O . ALA A 1 111 ? 8.834 7.739 -5.720 1.00 84.56 111 ALA A O 1
ATOM 888 N N . GLN A 1 112 ? 9.255 7.205 -7.863 1.00 85.81 112 GLN A N 1
ATOM 889 C CA . GLN A 1 112 ? 9.291 8.567 -8.399 1.00 85.81 112 GLN A CA 1
ATOM 890 C C . GLN A 1 112 ? 7.925 8.999 -8.957 1.00 85.81 112 GLN A C 1
ATOM 892 O O . GLN A 1 112 ? 7.717 10.157 -9.316 1.00 85.81 112 GLN A O 1
ATOM 897 N N . SER A 1 113 ? 6.964 8.071 -9.048 1.00 85.50 113 SER A N 1
ATOM 898 C CA . SER A 1 113 ? 5.622 8.358 -9.554 1.00 85.50 113 SER A CA 1
ATOM 899 C C . SER A 1 113 ? 4.546 7.466 -8.936 1.00 85.50 113 SER A C 1
ATOM 901 O O . SER A 1 113 ? 4.772 6.288 -8.663 1.00 85.50 113 SER A O 1
ATOM 903 N N . ALA A 1 114 ? 3.328 8.011 -8.822 1.00 84.44 114 ALA A N 1
ATOM 904 C CA . ALA A 1 114 ? 2.129 7.267 -8.424 1.00 84.44 114 ALA A CA 1
ATOM 905 C C . ALA A 1 114 ? 1.888 6.032 -9.312 1.00 84.44 114 ALA A C 1
ATOM 907 O O . ALA A 1 114 ? 1.541 4.958 -8.824 1.00 84.44 114 ALA A O 1
ATOM 908 N N . SER A 1 115 ? 2.113 6.169 -10.622 1.00 87.69 115 SER A N 1
ATOM 909 C CA . SER A 1 115 ? 1.917 5.091 -11.594 1.00 87.69 115 SER A CA 1
ATOM 910 C C . SER A 1 115 ? 2.832 3.893 -11.336 1.00 87.69 115 SER A C 1
ATOM 912 O O . SER A 1 115 ? 2.385 2.758 -11.486 1.00 87.69 115 SER A O 1
ATOM 914 N N . ALA A 1 116 ? 4.082 4.123 -10.918 1.00 89.06 116 ALA A N 1
ATOM 915 C CA . ALA A 1 116 ? 5.016 3.043 -10.607 1.00 89.06 116 ALA A CA 1
ATOM 916 C C . ALA A 1 116 ? 4.533 2.195 -9.423 1.00 89.06 116 ALA A C 1
ATOM 918 O O . ALA A 1 116 ? 4.586 0.969 -9.489 1.00 89.06 116 ALA A O 1
ATOM 919 N N . ILE A 1 117 ? 3.970 2.832 -8.393 1.00 88.69 117 ILE A N 1
ATOM 920 C CA . ILE A 1 117 ? 3.421 2.143 -7.216 1.00 88.69 117 ILE A CA 1
ATOM 921 C C . ILE A 1 117 ? 2.213 1.291 -7.599 1.00 88.69 117 ILE A C 1
ATOM 923 O O . ILE A 1 117 ? 2.105 0.146 -7.173 1.00 88.69 117 ILE A O 1
ATOM 927 N N . VAL A 1 118 ? 1.319 1.817 -8.442 1.00 92.19 118 VAL A N 1
ATOM 928 C CA . VAL A 1 118 ? 0.149 1.069 -8.931 1.00 92.19 118 VAL A CA 1
ATOM 929 C C . VAL A 1 118 ? 0.590 -0.165 -9.719 1.00 92.19 118 VAL A C 1
ATOM 931 O O . VAL A 1 118 ? 0.031 -1.244 -9.533 1.00 92.19 118 VAL A O 1
ATOM 934 N N . VAL A 1 119 ? 1.590 -0.032 -10.593 1.00 92.31 119 VAL A N 1
ATOM 935 C CA . VAL A 1 119 ? 2.115 -1.170 -11.359 1.00 92.31 119 VAL A CA 1
ATOM 936 C C . VAL A 1 119 ? 2.779 -2.195 -10.436 1.00 92.31 119 VAL A C 1
ATOM 938 O O . VAL A 1 119 ? 2.490 -3.381 -10.566 1.00 92.31 119 VAL A O 1
ATOM 941 N N . ALA A 1 120 ? 3.598 -1.755 -9.479 1.00 90.50 120 ALA A N 1
ATOM 942 C CA . ALA A 1 120 ? 4.229 -2.639 -8.503 1.00 90.50 120 ALA A CA 1
ATOM 943 C C . ALA A 1 120 ? 3.188 -3.403 -7.669 1.00 90.50 120 ALA A C 1
ATOM 945 O O . ALA A 1 120 ? 3.239 -4.628 -7.586 1.00 90.50 120 ALA A O 1
ATOM 946 N N . ALA A 1 121 ? 2.182 -2.709 -7.130 1.00 92.00 121 ALA A N 1
ATOM 947 C CA . ALA A 1 121 ? 1.119 -3.321 -6.336 1.00 92.00 121 ALA A CA 1
ATOM 948 C C . ALA A 1 121 ? 0.302 -4.358 -7.132 1.00 92.00 121 ALA A C 1
ATOM 950 O O . ALA A 1 121 ? -0.129 -5.368 -6.579 1.00 92.00 121 ALA A O 1
ATOM 951 N N . LYS A 1 122 ? 0.137 -4.169 -8.450 1.00 92.88 122 LYS A N 1
ATOM 952 C CA . LYS A 1 122 ? -0.516 -5.165 -9.318 1.00 92.88 122 LYS A CA 1
ATOM 953 C C . LYS A 1 122 ? 0.255 -6.484 -9.412 1.00 92.88 122 LYS A C 1
ATOM 955 O O . LYS A 1 122 ? -0.392 -7.522 -9.513 1.00 92.88 122 LYS A O 1
ATOM 960 N N . SER A 1 123 ? 1.587 -6.478 -9.340 1.00 90.75 123 SER A N 1
ATOM 961 C CA . SER A 1 123 ? 2.372 -7.724 -9.307 1.00 90.75 123 SER A CA 1
ATOM 962 C C . SER A 1 123 ? 2.152 -8.517 -8.018 1.00 90.75 123 SER A C 1
ATOM 964 O O . SER A 1 123 ? 2.070 -9.745 -8.056 1.00 90.75 123 SER A O 1
ATOM 966 N N . TYR A 1 124 ? 1.958 -7.833 -6.886 1.00 90.00 124 TYR A N 1
ATOM 967 C CA . TYR A 1 124 ? 1.563 -8.488 -5.636 1.00 90.00 124 TYR A CA 1
ATOM 968 C C . TYR A 1 124 ? 0.158 -9.094 -5.745 1.00 90.00 124 TYR A C 1
ATOM 970 O O . TYR A 1 124 ? -0.028 -10.268 -5.426 1.00 90.00 124 TYR A O 1
ATOM 978 N N . ALA A 1 125 ? -0.808 -8.339 -6.281 1.00 88.31 125 ALA A N 1
ATOM 979 C CA . ALA A 1 125 ? -2.172 -8.826 -6.506 1.00 88.31 125 ALA A CA 1
ATOM 980 C C . ALA A 1 125 ? -2.224 -10.043 -7.454 1.00 88.31 125 ALA A C 1
ATOM 982 O O . ALA A 1 125 ? -3.019 -10.963 -7.254 1.00 88.31 125 ALA A O 1
ATOM 983 N N . ALA A 1 126 ? -1.337 -10.086 -8.453 1.00 89.56 126 ALA A N 1
ATOM 984 C CA . ALA A 1 126 ? -1.187 -11.209 -9.377 1.00 89.56 126 ALA A CA 1
ATOM 985 C C . ALA A 1 126 ? -0.495 -12.444 -8.759 1.00 89.56 126 ALA A C 1
ATOM 987 O O . ALA A 1 126 ? -0.427 -13.489 -9.406 1.00 89.56 126 ALA A O 1
ATOM 988 N N . GLY A 1 127 ? 0.001 -12.353 -7.518 1.00 84.25 127 GLY A N 1
ATOM 989 C CA . GLY A 1 127 ? 0.701 -13.446 -6.839 1.00 84.25 127 GLY A CA 1
ATOM 990 C C . GLY A 1 127 ? 2.110 -13.701 -7.377 1.00 84.25 127 GLY A C 1
ATOM 991 O O . GLY A 1 127 ? 2.641 -14.796 -7.212 1.00 84.25 127 GLY A O 1
ATOM 992 N N . GLU A 1 128 ? 2.721 -12.709 -8.027 1.00 84.06 128 GLU A N 1
ATOM 993 C CA . GLU A 1 128 ? 4.075 -12.819 -8.584 1.00 84.06 128 GLU A CA 1
ATOM 994 C C . GLU A 1 128 ? 5.168 -12.691 -7.506 1.00 84.06 128 GLU A C 1
ATOM 996 O O . GLU A 1 128 ? 6.344 -12.901 -7.798 1.00 84.06 128 GLU A O 1
ATOM 1001 N N . VAL A 1 129 ? 4.783 -12.380 -6.261 1.00 77.69 129 VAL A N 1
ATOM 1002 C CA . VAL A 1 129 ? 5.679 -12.130 -5.125 1.00 77.69 129 VAL A CA 1
ATOM 1003 C C . VAL A 1 129 ? 5.563 -13.234 -4.071 1.00 77.69 129 VAL A C 1
ATOM 1005 O O . VAL A 1 129 ? 4.469 -13.533 -3.589 1.00 77.69 129 VAL A O 1
ATOM 1008 N N . ALA A 1 130 ? 6.702 -13.828 -3.699 1.00 63.75 130 ALA A N 1
ATOM 1009 C CA . ALA A 1 130 ? 6.762 -15.046 -2.885 1.00 63.75 130 ALA A CA 1
ATOM 1010 C C . ALA A 1 130 ? 6.869 -14.819 -1.366 1.00 63.75 130 ALA A C 1
ATOM 1012 O O . ALA A 1 130 ? 6.414 -15.669 -0.601 1.00 63.75 130 ALA A O 1
ATOM 1013 N N . LYS A 1 131 ? 7.479 -13.714 -0.921 1.00 66.62 131 LYS A N 1
ATOM 1014 C CA . LYS A 1 131 ? 7.680 -13.391 0.499 1.00 66.62 131 LYS A CA 1
ATOM 1015 C C . LYS A 1 131 ? 6.911 -12.139 0.866 1.00 66.62 131 LYS A C 1
ATOM 1017 O O . LYS A 1 131 ? 6.846 -11.208 0.075 1.00 66.62 131 LYS A O 1
ATOM 1022 N N . GLN A 1 132 ? 6.275 -12.147 2.034 1.00 73.94 132 GLN A N 1
ATOM 1023 C CA . GLN A 1 132 ? 5.398 -11.052 2.437 1.00 73.94 132 GLN A CA 1
ATOM 1024 C C . GLN A 1 132 ? 5.536 -10.805 3.937 1.00 73.94 132 GLN A C 1
ATOM 1026 O O . GLN A 1 132 ? 5.058 -11.591 4.757 1.00 73.94 132 GLN A O 1
ATOM 1031 N N . ASN A 1 133 ? 6.172 -9.689 4.291 1.00 85.38 133 ASN A N 1
ATOM 1032 C CA . ASN A 1 133 ? 5.954 -9.067 5.592 1.00 85.38 133 ASN A CA 1
ATOM 1033 C C . ASN A 1 133 ? 4.616 -8.338 5.522 1.00 85.38 133 ASN A C 1
ATOM 1035 O O . ASN A 1 133 ? 4.372 -7.580 4.578 1.00 85.38 133 ASN A O 1
ATOM 1039 N N . TRP A 1 134 ? 3.740 -8.602 6.483 1.00 90.00 134 TRP A N 1
ATOM 1040 C CA . TRP A 1 134 ? 2.360 -8.151 6.421 1.00 90.00 134 TRP A CA 1
ATOM 1041 C C . TRP A 1 134 ? 1.924 -7.459 7.706 1.00 90.00 134 TRP A C 1
ATOM 1043 O O . TRP A 1 134 ? 2.399 -7.758 8.799 1.00 90.00 134 TRP A O 1
ATOM 1053 N N . VAL A 1 135 ? 0.964 -6.552 7.549 1.00 91.38 135 VAL A N 1
ATOM 1054 C CA . VAL A 1 135 ? 0.165 -5.963 8.622 1.00 91.38 135 VAL A CA 1
ATOM 1055 C C . VAL A 1 135 ? -1.295 -6.260 8.318 1.00 91.38 135 VAL A C 1
ATOM 1057 O O . VAL A 1 135 ? -1.793 -5.918 7.252 1.00 91.38 135 VAL A O 1
ATOM 1060 N N . GLU A 1 136 ? -2.001 -6.911 9.230 1.00 93.50 136 GLU A N 1
ATOM 1061 C CA . GLU A 1 136 ? -3.416 -7.230 9.099 1.00 93.50 136 GLU A CA 1
ATOM 1062 C C . GLU A 1 136 ? -4.236 -6.412 10.090 1.00 93.50 136 GLU A C 1
ATOM 1064 O O . GLU A 1 136 ? -4.050 -6.480 11.303 1.00 93.50 136 GLU A O 1
ATOM 1069 N N . MET A 1 137 ? -5.163 -5.630 9.553 1.00 93.19 137 MET A N 1
ATOM 1070 C CA . MET A 1 137 ? -6.080 -4.789 10.298 1.00 93.19 137 MET A CA 1
ATOM 1071 C C . MET A 1 137 ? -7.453 -5.444 10.333 1.00 93.19 137 MET A C 1
ATOM 1073 O O . MET A 1 137 ? -8.040 -5.740 9.293 1.00 93.19 137 MET A O 1
ATOM 1077 N N . THR A 1 138 ? -7.999 -5.608 11.532 1.00 93.56 138 THR A N 1
ATOM 1078 C CA . THR A 1 138 ? -9.350 -6.139 11.741 1.00 93.56 138 THR A CA 1
ATOM 1079 C C . THR A 1 138 ? -10.154 -5.227 12.665 1.00 93.56 138 THR A C 1
ATOM 1081 O O . THR A 1 138 ? -9.580 -4.525 13.513 1.00 93.56 138 THR A O 1
ATOM 1084 N N . PRO A 1 139 ? -11.492 -5.164 12.528 1.00 91.50 139 PRO A N 1
ATOM 1085 C CA . PRO A 1 139 ? -12.323 -4.493 13.511 1.00 91.50 139 PRO A CA 1
ATOM 1086 C C . PRO A 1 139 ? -12.045 -5.090 14.887 1.00 91.50 139 PRO A C 1
ATOM 1088 O O . PRO A 1 139 ? -12.030 -6.308 15.056 1.00 91.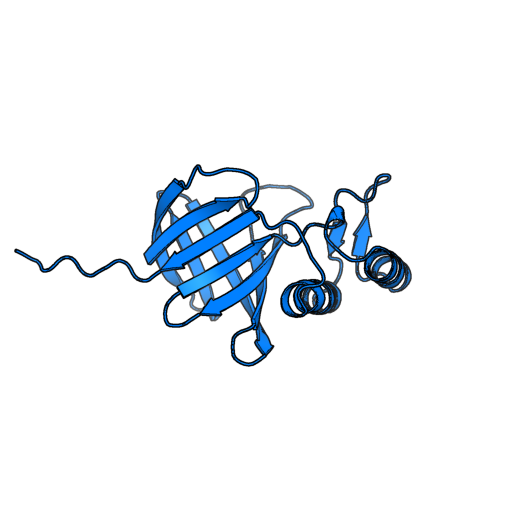50 139 PRO A O 1
ATOM 1091 N N . ALA A 1 140 ? -11.829 -4.231 15.884 1.00 84.88 140 ALA A N 1
ATOM 1092 C CA . ALA A 1 140 ? -11.741 -4.723 17.250 1.00 84.88 140 ALA A CA 1
ATOM 1093 C C . ALA A 1 140 ? -13.094 -5.357 17.583 1.00 84.88 140 ALA A C 1
ATOM 1095 O O . ALA A 1 140 ? -14.130 -4.718 17.377 1.00 84.88 140 ALA A O 1
ATOM 1096 N N . VAL A 1 141 ? -13.096 -6.603 18.061 1.00 77.62 141 VAL A N 1
ATOM 1097 C CA . VAL A 1 141 ? -14.329 -7.226 18.543 1.00 77.62 141 VAL A CA 1
ATOM 1098 C C . VAL A 1 141 ? -14.870 -6.299 19.620 1.00 77.62 141 VAL A C 1
ATOM 1100 O O . VAL A 1 141 ? -14.180 -6.040 20.606 1.00 77.62 141 VAL A O 1
ATOM 1103 N N . ALA A 1 142 ? -16.067 -5.746 19.409 1.00 58.28 142 ALA A N 1
ATOM 1104 C CA . ALA A 1 142 ? -16.733 -4.967 20.434 1.00 58.28 142 ALA A CA 1
ATOM 1105 C C . ALA A 1 142 ? -16.909 -5.898 21.633 1.00 58.28 142 ALA A C 1
ATOM 1107 O O . ALA A 1 142 ? -17.780 -6.772 21.627 1.00 58.28 142 ALA A O 1
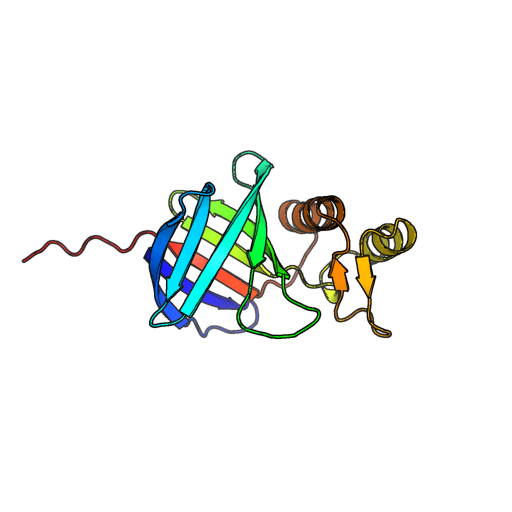ATOM 1108 N N . GLY A 1 143 ? -16.039 -5.756 22.634 1.00 47.94 143 GLY A N 1
ATOM 1109 C CA . GLY A 1 143 ? -16.278 -6.344 23.935 1.00 47.94 143 GLY A CA 1
ATOM 1110 C C . GLY A 1 143 ? -17.674 -5.898 24.325 1.00 47.94 143 GLY A C 1
ATOM 1111 O O . GLY A 1 143 ? -17.961 -4.698 24.326 1.00 47.94 143 GLY A O 1
ATOM 1112 N N . LYS A 1 144 ? -18.579 -6.852 24.561 1.00 35.81 144 LYS A N 1
ATOM 1113 C CA . LYS A 1 144 ? -19.815 -6.528 25.263 1.00 35.81 144 LYS A CA 1
ATOM 1114 C C . LYS A 1 144 ? -19.378 -5.767 26.507 1.00 35.81 144 LYS A C 1
ATOM 1116 O O . LYS A 1 144 ? -18.598 -6.303 27.287 1.00 35.81 144 LYS A O 1
ATOM 1121 N N . ALA A 1 145 ? -19.819 -4.521 26.632 1.00 36.78 145 ALA A N 1
ATOM 1122 C CA . ALA A 1 145 ? -19.780 -3.843 27.910 1.00 36.78 145 ALA A CA 1
ATOM 1123 C C . ALA A 1 145 ? -20.557 -4.743 28.883 1.00 36.78 145 ALA A C 1
ATOM 1125 O O . ALA A 1 145 ? -21.767 -4.915 28.715 1.00 36.78 145 ALA A O 1
ATOM 1126 N N . GLU A 1 146 ? -19.837 -5.413 29.780 1.00 35.69 146 GLU A N 1
ATOM 1127 C CA . GLU A 1 146 ? -20.414 -6.012 30.984 1.00 35.69 146 GLU A CA 1
ATOM 1128 C C . GLU A 1 146 ? -20.651 -4.919 32.028 1.00 35.69 146 GLU A C 1
ATOM 1130 O O . GLU A 1 146 ? -19.779 -4.027 32.165 1.00 35.69 146 GLU A O 1
#

Sequence (146 aa):
YVACSGSTDSDEVECNPMSVSVTEDGLYSFAVEDDRLLVRFHMLDEDDFAVQFDDSDENDDERYQYYWGRKTGDSLRLVMIWCNDLPRALVDKLVEDGGLSTDEDYQTCTAQSASAIVVAAKSYAAGEVAKQNWVEMTPAVAGKAE

Foldseek 3Di:
DKKWWDWPVDPDIDIFDWDWDADPVRWIWIDTDPDIWTKDWDDLDPFKTWMWIQPPPDPDPQRIWIWIWGDDPQKIKTFTQWQVQFDPVLSVVCVVVVQWDADPVRRHIDGPDPVSSSVSSVCVVVVVGDITGMMMDHPDPPDPPD

Secondary structure (DSSP, 8-state):
-EEEEEETTEEEEEEEE-EEEE-TTS-EEEEETTEEEEEEEEESSSSEEEEEEE-TT--STT-EEEEEEEEETTEEEEEE--TTTS-HHHHHHHHHTTSEEE-TTSS-EEE-SHHHHHHHHHHHHTT-----EEEEEEPPP-----